Protein AF-A0A7W6DHN9-F1 (afdb_monomer)

Organism: NCBI:txid944425

Mean predicted aligned error: 6.06 Å

Secondary structure (DSSP, 8-state):
-EEEEETTTTEEEEEEES--SS-EEEE-SS-EEEE-EEEE-SSS-EEEEEEETT-HHHHHHHT-SS-EEEEETTEEEEEEP--HHHHHHHHHHH-

Solvent-accessible surface area (backbone atoms only — not comparable to full-atom values): 5352 Å² total; per-residue (Å²): 120,49,76,46,60,40,65,94,75,39,28,34,37,42,38,32,81,43,77,44,89,49,48,39,35,38,37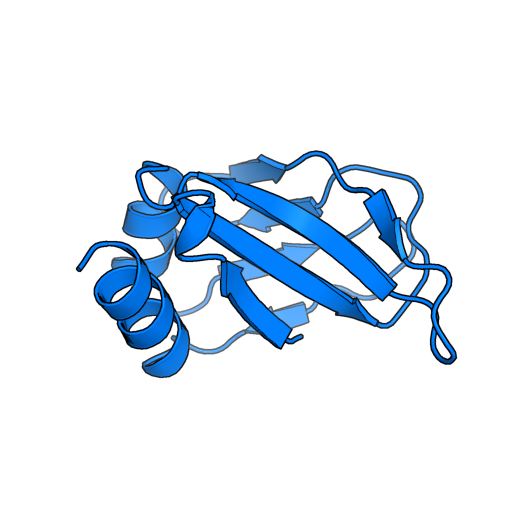,37,76,82,51,76,47,76,36,68,54,44,78,41,91,55,101,62,49,22,26,32,32,74,44,55,50,82,39,67,68,57,52,44,56,64,68,31,95,45,61,37,39,45,35,37,51,92,46,85,72,45,75,43,70,69,52,73,64,52,46,49,51,47,52,64,34,69,106

Nearest PDB structures (foldseek):
  4y5y-assembly1_C  TM=5.755E-01  e=9.732E-02  Homo sapiens
  4y5x-assembly1_C  TM=4.975E-01  e=1.807E-01  Homo sapiens
  4y5x-assembly2_I  TM=5.278E-01  e=2.679E-01  Homo sapiens
 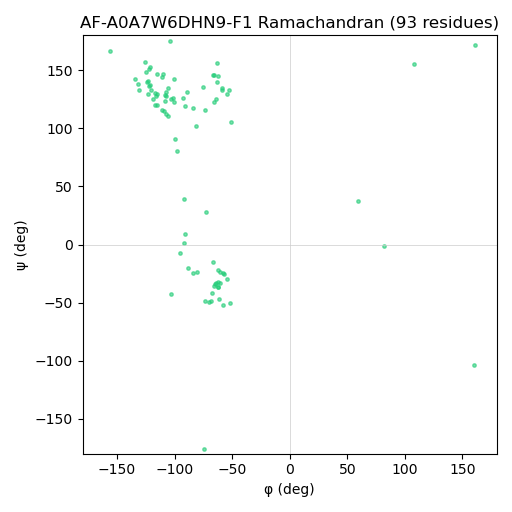 4y5x-assembly2_F  TM=5.015E-01  e=1.912E-01  Homo sapiens
  5ot1-assembly1_A  TM=4.533E-01  e=8.731E-01  Thermococcus kodakarensis

Structure (mmCIF, N/CA/C/O backbone):
data_AF-A0A7W6DHN9-F1
#
_entry.id   AF-A0A7W6DHN9-F1
#
loop_
_atom_site.group_PDB
_atom_site.id
_atom_site.type_symbol
_atom_site.label_atom_id
_atom_site.label_alt_id
_atom_site.label_comp_id
_atom_site.label_asym_id
_atom_site.label_entity_id
_atom_site.label_seq_id
_atom_site.pdbx_PDB_ins_code
_atom_site.Cartn_x
_atom_site.Cartn_y
_atom_site.Cartn_z
_atom_site.occupancy
_atom_site.B_iso_or_equiv
_atom_site.auth_seq_id
_atom_site.auth_comp_id
_atom_site.auth_asym_id
_atom_site.auth_atom_id
_atom_site.pdbx_PDB_model_num
ATOM 1 N N . MET A 1 1 ? -10.393 -5.103 1.244 1.00 79.19 1 MET A N 1
ATOM 2 C CA . MET A 1 1 ? -9.229 -4.498 0.563 1.00 79.19 1 MET A CA 1
ATOM 3 C C . MET A 1 1 ? -9.060 -5.228 -0.746 1.00 79.19 1 MET A C 1
ATOM 5 O O . MET A 1 1 ? -9.087 -6.453 -0.733 1.00 79.19 1 MET A O 1
ATOM 9 N N . ARG A 1 2 ? -8.948 -4.502 -1.849 1.00 85.50 2 ARG A N 1
ATOM 10 C CA . ARG A 1 2 ? -8.819 -5.053 -3.196 1.00 85.50 2 ARG A CA 1
ATOM 11 C C . ARG A 1 2 ? -7.558 -4.490 -3.826 1.00 85.50 2 ARG A C 1
ATOM 13 O O . ARG A 1 2 ? -7.287 -3.305 -3.671 1.00 85.50 2 ARG A O 1
ATOM 20 N N . ILE A 1 3 ? -6.821 -5.319 -4.551 1.00 85.62 3 ILE A N 1
ATOM 21 C CA . ILE A 1 3 ? -5.657 -4.877 -5.316 1.00 85.62 3 ILE A CA 1
ATOM 22 C C . ILE A 1 3 ? -5.884 -5.216 -6.779 1.00 85.62 3 ILE A C 1
ATOM 24 O O . ILE A 1 3 ? -6.432 -6.271 -7.093 1.00 85.62 3 ILE A O 1
ATOM 28 N N . ARG A 1 4 ? -5.536 -4.289 -7.668 1.00 86.19 4 ARG A N 1
ATOM 29 C CA . ARG A 1 4 ? -5.606 -4.483 -9.117 1.00 86.19 4 ARG A CA 1
ATOM 30 C C . ARG A 1 4 ? -4.331 -3.985 -9.775 1.00 86.19 4 ARG A C 1
ATOM 32 O O . ARG A 1 4 ? -3.804 -2.947 -9.385 1.00 86.19 4 ARG A O 1
ATOM 39 N N . CYS A 1 5 ? -3.891 -4.704 -10.797 1.00 88.06 5 CYS A N 1
ATOM 40 C CA . CYS A 1 5 ? -2.895 -4.220 -11.735 1.00 88.06 5 CYS A CA 1
ATOM 41 C C . CYS A 1 5 ? -3.587 -3.490 -12.893 1.00 88.06 5 CYS A C 1
ATOM 43 O O . CYS A 1 5 ? -4.520 -4.019 -13.499 1.00 88.06 5 CYS A O 1
ATOM 45 N N . ASP A 1 6 ? -3.104 -2.296 -13.205 1.00 88.00 6 ASP A N 1
ATOM 46 C CA . ASP A 1 6 ? -3.320 -1.600 -14.466 1.00 88.00 6 ASP A CA 1
ATOM 47 C C . ASP A 1 6 ? -2.071 -1.807 -15.334 1.00 88.00 6 ASP A C 1
ATOM 49 O O . ASP A 1 6 ? -1.093 -1.058 -15.235 1.00 88.00 6 ASP A O 1
ATOM 53 N N . LYS A 1 7 ? -2.092 -2.870 -16.152 1.00 81.62 7 LYS A N 1
ATOM 54 C CA . LYS A 1 7 ? -0.964 -3.243 -17.020 1.00 81.62 7 LYS A CA 1
ATOM 55 C C . LYS A 1 7 ? -0.649 -2.164 -18.054 1.00 81.62 7 LYS A C 1
ATOM 57 O O . LYS A 1 7 ? 0.519 -1.932 -18.336 1.00 81.62 7 LYS A O 1
ATOM 62 N N . ALA A 1 8 ? -1.667 -1.483 -18.586 1.00 80.69 8 ALA A N 1
ATOM 63 C CA . ALA A 1 8 ? -1.477 -0.450 -19.603 1.00 80.69 8 ALA A CA 1
ATOM 64 C C . ALA A 1 8 ? -0.684 0.749 -19.054 1.00 80.69 8 ALA A C 1
ATOM 66 O O . ALA A 1 8 ? 0.113 1.344 -19.776 1.00 80.69 8 ALA A O 1
ATOM 67 N N . GLY A 1 9 ? -0.876 1.076 -17.772 1.00 80.62 9 GLY A N 1
ATOM 68 C CA . GLY A 1 9 ? -0.145 2.139 -17.082 1.00 80.62 9 GLY A CA 1
ATOM 69 C C . GLY A 1 9 ? 1.080 1.686 -16.279 1.00 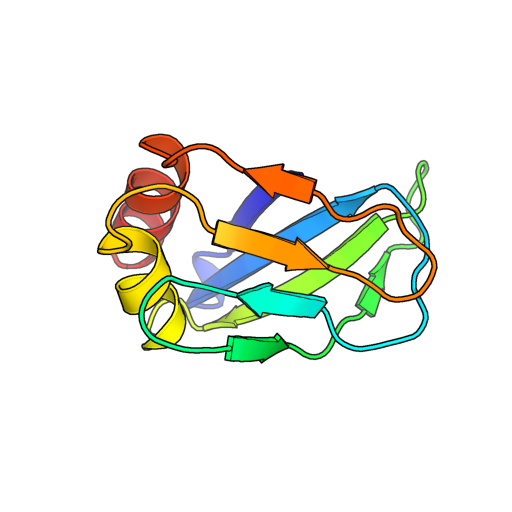80.62 9 GLY A C 1
ATOM 70 O O . GLY A 1 9 ? 1.775 2.544 -15.731 1.00 80.62 9 GLY A O 1
ATOM 71 N N . GLY A 1 10 ? 1.326 0.378 -16.136 1.00 87.19 10 GLY A N 1
ATOM 72 C CA . GLY A 1 10 ? 2.349 -0.159 -15.229 1.00 87.19 10 GLY A CA 1
ATOM 73 C C . GLY A 1 10 ? 2.110 0.245 -13.769 1.00 87.19 10 GLY A C 1
ATOM 74 O O . GLY A 1 10 ? 3.048 0.594 -13.043 1.00 87.19 10 GLY A O 1
ATOM 75 N N . ARG A 1 11 ? 0.844 0.285 -13.336 1.00 90.31 11 ARG A N 1
ATOM 76 C CA . ARG A 1 11 ? 0.461 0.759 -11.997 1.00 90.31 11 ARG A CA 1
ATOM 77 C C . ARG A 1 11 ? -0.303 -0.302 -11.231 1.00 90.31 11 ARG A C 1
ATOM 79 O O . ARG A 1 11 ? -1.041 -1.096 -11.796 1.00 90.31 11 ARG A O 1
ATOM 86 N N . ILE A 1 12 ? -0.173 -0.263 -9.915 1.00 89.69 12 ILE A N 1
ATOM 87 C CA . ILE A 1 12 ? -0.936 -1.097 -8.996 1.00 89.69 12 ILE A CA 1
ATOM 88 C C . ILE A 1 12 ? -1.828 -0.190 -8.160 1.00 89.69 12 ILE A C 1
ATOM 90 O O . ILE A 1 12 ? -1.379 0.809 -7.591 1.00 89.69 12 ILE A O 1
ATOM 94 N N . GLN A 1 13 ? -3.105 -0.543 -8.102 1.00 90.62 13 GLN A N 1
ATOM 95 C CA . GLN A 1 13 ? -4.125 0.157 -7.341 1.00 90.62 13 GLN A CA 1
ATOM 96 C C . GLN A 1 13 ? -4.523 -0.658 -6.119 1.00 90.62 13 GLN A C 1
ATOM 98 O O . GLN A 1 13 ? -4.910 -1.821 -6.232 1.00 90.62 13 GLN A O 1
ATOM 103 N N . PHE A 1 14 ? -4.487 -0.013 -4.960 1.00 89.62 14 PHE A N 1
ATOM 104 C CA . PHE A 1 14 ? -4.949 -0.535 -3.683 1.00 89.62 14 PHE A CA 1
ATOM 105 C C . PHE A 1 14 ? -6.250 0.182 -3.333 1.00 89.62 14 PHE A C 1
ATOM 107 O O . PHE A 1 14 ? -6.241 1.383 -3.077 1.00 89.62 14 PHE A O 1
ATOM 114 N N . ALA A 1 15 ? -7.364 -0.543 -3.327 1.00 89.88 15 ALA A N 1
ATOM 115 C CA . ALA A 1 15 ? -8.688 -0.019 -3.021 1.00 89.88 15 ALA A CA 1
ATOM 116 C C . ALA A 1 15 ? -9.173 -0.520 -1.655 1.00 89.88 15 ALA A C 1
ATOM 118 O O . ALA A 1 15 ? -9.185 -1.727 -1.365 1.00 89.88 15 ALA A O 1
ATOM 119 N N . ARG A 1 16 ? -9.605 0.416 -0.812 1.00 88.06 16 ARG A N 1
ATOM 120 C CA . ARG A 1 16 ? -10.178 0.145 0.505 1.00 88.06 16 ARG A CA 1
ATOM 121 C C . ARG A 1 16 ? -11.571 0.749 0.602 1.00 88.06 16 ARG A C 1
ATOM 123 O O . ARG A 1 16 ? -11.735 1.931 0.341 1.00 88.06 16 ARG A O 1
ATOM 130 N N . ASN A 1 17 ? -12.548 -0.041 1.034 1.00 88.56 17 ASN A N 1
ATOM 131 C CA . ASN A 1 17 ? -13.905 0.449 1.267 1.00 88.56 17 ASN A CA 1
ATOM 132 C C . ASN A 1 17 ? -13.906 1.508 2.378 1.00 88.56 17 ASN A C 1
ATOM 134 O O . ASN A 1 17 ? -13.228 1.340 3.396 1.00 88.56 17 ASN A O 1
ATOM 138 N N . GLY A 1 18 ? -14.699 2.556 2.185 1.00 86.69 18 GLY A N 1
ATOM 139 C CA . GLY A 1 18 ? -14.787 3.711 3.068 1.00 86.69 18 GLY A CA 1
ATOM 140 C C . GLY A 1 18 ? -14.151 4.962 2.465 1.00 86.69 18 GLY A C 1
ATOM 141 O O . GLY A 1 18 ? -13.265 4.893 1.610 1.00 86.69 18 GLY A O 1
ATOM 142 N N . VAL A 1 19 ? -14.617 6.119 2.933 1.00 85.00 19 VAL A N 1
ATOM 143 C CA . VAL A 1 19 ? -14.051 7.427 2.591 1.00 85.00 19 VAL A CA 1
ATOM 144 C C . VAL A 1 19 ? -13.024 7.797 3.649 1.00 85.00 19 VAL A C 1
ATOM 146 O O . VAL A 1 19 ? -13.340 7.811 4.836 1.00 85.00 19 VAL A O 1
ATOM 149 N N . ALA A 1 20 ? -11.812 8.118 3.217 1.00 87.50 20 ALA A N 1
ATOM 150 C CA . ALA A 1 20 ? -10.784 8.692 4.065 1.00 87.50 20 ALA A CA 1
ATOM 151 C C . ALA A 1 20 ? -10.180 9.921 3.386 1.00 87.50 20 ALA A C 1
ATOM 153 O O . ALA A 1 20 ? -9.811 9.889 2.213 1.00 87.50 20 ALA A O 1
ATOM 154 N N . THR A 1 21 ? -10.055 11.002 4.144 1.00 82.00 21 THR A N 1
ATOM 155 C CA . THR A 1 21 ? -9.398 12.241 3.730 1.00 82.00 21 THR A CA 1
ATOM 156 C C . THR A 1 21 ? -7.973 12.247 4.277 1.00 82.00 21 THR A C 1
ATOM 158 O O . THR A 1 21 ? -7.684 12.822 5.322 1.00 82.00 21 THR A O 1
ATOM 161 N N . GLY A 1 22 ? -7.068 11.540 3.594 1.00 88.75 22 GLY A N 1
ATOM 162 C CA . GLY A 1 22 ? -5.645 11.518 3.940 1.00 88.75 22 GLY A CA 1
ATOM 163 C C . GLY A 1 22 ? -4.879 10.332 3.347 1.00 88.75 22 GLY A C 1
ATOM 164 O O . GLY A 1 22 ? -5.487 9.435 2.754 1.00 88.75 22 GLY A O 1
ATOM 165 N N . PRO A 1 23 ? -3.540 10.325 3.476 1.00 91.88 23 PRO A N 1
ATOM 166 C CA . PRO A 1 23 ? -2.702 9.315 2.848 1.00 91.88 23 PRO A CA 1
ATOM 167 C C . PRO A 1 23 ? -2.957 7.924 3.436 1.00 91.88 23 PRO A C 1
ATOM 169 O O . PRO A 1 23 ? -3.202 7.766 4.633 1.00 91.88 23 PRO A O 1
ATOM 172 N N . MET A 1 24 ? -2.846 6.907 2.585 1.00 92.12 24 MET A N 1
ATOM 173 C C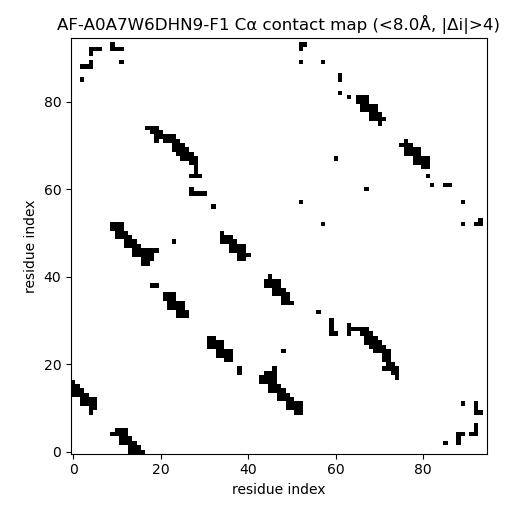A . MET A 1 24 ? -2.816 5.510 3.000 1.00 92.12 24 MET A CA 1
ATOM 174 C C . MET A 1 24 ? -1.455 5.227 3.623 1.00 92.12 24 MET A C 1
ATOM 176 O O . MET A 1 24 ? -0.431 5.318 2.946 1.00 92.12 24 MET A O 1
ATOM 180 N N . ILE A 1 25 ? -1.441 4.903 4.912 1.00 92.69 25 ILE A N 1
ATOM 181 C CA . ILE A 1 25 ? -0.222 4.547 5.631 1.00 92.69 25 ILE A CA 1
ATOM 182 C C . ILE A 1 25 ? -0.054 3.037 5.533 1.00 92.69 25 ILE A C 1
ATOM 184 O O . ILE A 1 25 ? -0.907 2.273 5.987 1.00 92.69 25 ILE A O 1
ATOM 188 N N . VAL A 1 26 ? 1.052 2.614 4.932 1.00 89.06 26 VAL A N 1
ATOM 189 C CA . VAL A 1 26 ? 1.421 1.210 4.786 1.00 89.06 26 VAL A CA 1
ATOM 190 C C . VAL A 1 26 ? 2.627 0.941 5.660 1.00 89.06 26 VAL A C 1
ATOM 192 O O . VAL A 1 26 ? 3.704 1.495 5.442 1.00 89.06 26 VAL A O 1
ATOM 195 N N . ARG A 1 27 ? 2.451 0.092 6.667 1.00 87.56 27 ARG A N 1
ATOM 196 C CA . ARG A 1 27 ? 3.506 -0.263 7.615 1.00 87.56 27 ARG A CA 1
ATOM 197 C C . ARG A 1 27 ? 3.939 -1.693 7.372 1.00 87.56 27 ARG A C 1
ATOM 199 O O . ARG A 1 27 ? 3.168 -2.626 7.582 1.00 87.56 27 ARG A O 1
ATOM 206 N N . THR A 1 28 ? 5.184 -1.846 6.955 1.00 84.56 28 THR A N 1
ATOM 207 C CA . THR A 1 28 ? 5.852 -3.138 6.796 1.00 84.56 28 THR A CA 1
ATOM 208 C C . THR A 1 28 ? 6.820 -3.366 7.956 1.00 84.56 28 THR A C 1
ATOM 210 O O . THR A 1 28 ? 7.043 -2.482 8.783 1.00 84.56 28 THR A O 1
ATOM 213 N N . SER A 1 29 ? 7.434 -4.549 8.014 1.00 81.00 29 SER A N 1
ATOM 214 C CA . SER A 1 29 ? 8.506 -4.835 8.980 1.00 81.00 29 SER A CA 1
ATOM 215 C C . SER A 1 29 ? 9.787 -4.027 8.725 1.00 81.00 29 SER A C 1
ATOM 217 O O . SER A 1 29 ? 10.646 -3.987 9.599 1.00 81.00 29 SER A O 1
ATOM 219 N N . PHE A 1 30 ? 9.929 -3.420 7.541 1.00 82.12 30 PHE A N 1
ATOM 220 C CA . PHE A 1 30 ? 11.129 -2.684 7.135 1.00 82.12 30 PHE A CA 1
ATOM 221 C C . PHE A 1 30 ? 10.945 -1.171 7.222 1.00 82.12 30 PHE A C 1
ATOM 223 O O . PHE A 1 30 ? 11.849 -0.467 7.661 1.00 82.12 30 PHE A O 1
ATOM 230 N N . ALA A 1 31 ? 9.788 -0.667 6.791 1.00 86.12 31 ALA A N 1
ATOM 231 C CA . ALA A 1 31 ? 9.522 0.763 6.718 1.00 86.12 31 ALA A CA 1
ATOM 232 C C . ALA A 1 31 ? 8.026 1.094 6.767 1.00 86.12 31 ALA A C 1
ATOM 234 O O . ALA A 1 31 ? 7.152 0.239 6.581 1.00 86.12 31 ALA A O 1
ATOM 235 N N . VAL A 1 32 ? 7.752 2.381 6.980 1.00 90.31 32 VAL A N 1
ATOM 236 C CA . VAL A 1 32 ? 6.427 2.988 6.864 1.00 90.31 32 VAL A CA 1
ATOM 237 C C . VAL A 1 32 ? 6.409 3.853 5.614 1.00 90.31 32 VAL A C 1
ATOM 239 O O . VAL A 1 32 ? 7.218 4.769 5.488 1.00 90.31 32 VAL A O 1
ATOM 242 N N . ALA A 1 33 ? 5.469 3.587 4.716 1.00 91.25 33 ALA A N 1
ATOM 243 C CA . ALA A 1 33 ? 5.226 4.399 3.538 1.00 91.25 33 ALA A CA 1
ATOM 244 C C . ALA A 1 33 ? 3.893 5.135 3.660 1.00 91.25 33 ALA A C 1
ATOM 246 O O . ALA A 1 33 ? 2.925 4.622 4.221 1.00 91.25 33 ALA A O 1
ATOM 247 N N . GLN A 1 34 ? 3.840 6.341 3.103 1.00 93.12 34 GLN A N 1
ATOM 248 C CA . GLN A 1 34 ? 2.615 7.119 2.975 1.00 93.12 34 GLN A CA 1
ATOM 249 C C . GLN A 1 34 ? 2.299 7.271 1.495 1.00 93.12 34 GLN A C 1
ATOM 251 O O . GLN A 1 34 ? 3.102 7.800 0.723 1.00 93.12 34 GLN A O 1
ATOM 256 N N . TRP A 1 35 ? 1.138 6.778 1.082 1.00 93.06 35 TRP A N 1
ATOM 257 C CA . TRP A 1 35 ? 0.695 6.852 -0.301 1.00 93.06 35 TRP A CA 1
ATOM 258 C C . TRP A 1 35 ? -0.430 7.872 -0.442 1.00 93.06 35 TRP A C 1
ATOM 260 O O . TRP A 1 35 ? -1.392 7.816 0.328 1.00 93.06 35 TRP A O 1
ATOM 270 N N . PRO A 1 36 ? -0.347 8.793 -1.417 1.00 93.12 36 PRO A N 1
ATOM 271 C CA . PRO A 1 36 ? -1.461 9.675 -1.716 1.00 93.12 36 PRO A CA 1
ATOM 272 C C . PRO A 1 36 ? -2.663 8.846 -2.169 1.00 93.12 36 PRO A C 1
ATOM 274 O O . PRO A 1 36 ? -2.519 7.809 -2.826 1.00 93.12 36 PRO A O 1
ATOM 277 N N . THR A 1 37 ? -3.847 9.309 -1.794 1.00 93.12 37 THR A N 1
ATOM 278 C CA . THR A 1 37 ? -5.107 8.617 -2.039 1.00 93.12 37 THR A CA 1
ATOM 279 C C . THR A 1 37 ? -6.050 9.487 -2.847 1.00 93.12 37 THR A C 1
ATOM 281 O O . THR A 1 37 ? -6.001 10.714 -2.795 1.00 93.12 37 THR A O 1
ATOM 284 N N . ALA A 1 38 ? -6.926 8.829 -3.590 1.00 91.00 38 ALA A N 1
ATOM 285 C CA . ALA A 1 38 ? -8.065 9.437 -4.246 1.00 91.00 38 ALA A CA 1
ATOM 286 C C . ALA A 1 38 ? -9.337 8.734 -3.771 1.00 91.00 38 ALA A C 1
ATOM 288 O O . ALA A 1 38 ? -9.357 7.511 -3.605 1.00 91.00 38 ALA A O 1
ATOM 289 N N . ALA A 1 39 ? -10.404 9.499 -3.561 1.00 86.12 39 ALA A N 1
ATOM 290 C CA . ALA A 1 39 ? -11.722 8.926 -3.342 1.00 86.12 39 ALA A CA 1
ATOM 291 C C . ALA A 1 39 ? -12.285 8.425 -4.680 1.00 86.12 39 ALA A C 1
ATOM 293 O O . ALA A 1 39 ? -12.204 9.112 -5.698 1.00 86.12 39 ALA A O 1
ATOM 294 N N . SER A 1 40 ? -12.867 7.232 -4.675 1.00 84.19 40 SER A N 1
ATOM 295 C CA . SER A 1 40 ? -13.647 6.694 -5.782 1.00 84.19 40 SER A CA 1
ATOM 296 C C . SER A 1 40 ? -15.128 6.854 -5.472 1.00 84.19 40 SER A C 1
ATOM 298 O O . SER A 1 40 ? -15.620 6.361 -4.456 1.00 84.19 40 SER A O 1
ATOM 300 N N . THR A 1 41 ? -15.838 7.549 -6.357 1.00 69.81 41 THR A N 1
ATOM 301 C CA . THR A 1 41 ? -17.269 7.861 -6.236 1.00 69.81 41 THR A CA 1
ATOM 302 C C . THR A 1 41 ? -18.149 6.805 -6.916 1.00 69.81 41 THR A C 1
ATOM 304 O O . THR A 1 41 ? -19.120 7.142 -7.589 1.00 69.81 41 THR A O 1
ATOM 307 N N . GLY A 1 42 ? -17.783 5.525 -6.799 1.00 71.25 42 GLY A N 1
ATOM 308 C CA . GLY A 1 42 ? -18.604 4.410 -7.277 1.00 71.25 42 GLY A CA 1
ATOM 309 C C . GLY A 1 42 ? -19.813 4.131 -6.373 1.00 71.25 42 GLY A C 1
ATOM 310 O O . GLY A 1 42 ? -20.035 4.817 -5.377 1.00 71.25 42 GLY A O 1
ATOM 311 N N . THR A 1 43 ? -20.576 3.078 -6.687 1.00 74.69 43 THR A N 1
ATOM 312 C CA . THR A 1 43 ? -21.762 2.646 -5.913 1.00 74.69 43 THR A CA 1
ATOM 313 C C . THR A 1 43 ? -21.456 2.409 -4.430 1.00 74.69 43 THR A C 1
ATOM 315 O O . THR A 1 43 ? -22.313 2.606 -3.573 1.00 74.69 43 THR A O 1
ATOM 318 N N . THR A 1 44 ? -20.220 2.015 -4.117 1.00 80.06 44 THR A N 1
ATOM 319 C CA . THR A 1 44 ? -19.672 1.991 -2.760 1.00 80.06 44 THR A CA 1
ATOM 320 C C . THR A 1 44 ? -18.489 2.950 -2.679 1.00 80.06 44 THR A C 1
ATOM 322 O O . THR A 1 44 ? -17.589 2.833 -3.516 1.00 80.06 44 THR A O 1
ATOM 325 N N . PRO A 1 45 ? -18.431 3.848 -1.680 1.00 85.06 45 PRO A N 1
ATOM 326 C CA . PRO A 1 45 ? -17.286 4.727 -1.518 1.00 85.06 45 PRO A CA 1
ATOM 327 C C . PRO A 1 45 ? -16.030 3.909 -1.214 1.00 85.06 45 PRO A C 1
ATOM 329 O O . PRO A 1 45 ? -15.996 3.128 -0.257 1.00 85.06 45 PRO A O 1
ATOM 332 N N . GLU A 1 46 ? -14.990 4.106 -2.016 1.00 90.00 46 GLU A N 1
ATOM 333 C CA . GLU A 1 46 ? -13.676 3.503 -1.809 1.00 90.00 46 GLU A CA 1
ATOM 334 C C . GLU A 1 46 ? -12.604 4.594 -1.763 1.00 90.00 46 GLU A C 1
ATOM 336 O O . GLU A 1 46 ? -12.686 5.611 -2.447 1.00 90.00 46 GLU A O 1
ATOM 341 N N . THR A 1 47 ? -11.555 4.360 -0.990 1.00 91.56 47 THR A N 1
ATOM 342 C CA . THR A 1 47 ? -10.318 5.134 -1.019 1.00 91.56 47 THR A CA 1
ATOM 343 C C . THR A 1 47 ? -9.261 4.324 -1.759 1.00 91.56 47 THR A C 1
ATOM 345 O O . THR A 1 47 ? -8.992 3.172 -1.403 1.00 91.56 47 THR A O 1
ATOM 348 N N . ILE A 1 48 ? -8.664 4.915 -2.793 1.00 92.25 48 ILE A N 1
ATOM 349 C CA . ILE A 1 48 ? -7.724 4.252 -3.699 1.00 92.25 48 ILE A CA 1
ATOM 350 C C . ILE A 1 48 ? -6.345 4.895 -3.580 1.00 92.25 48 ILE A C 1
ATOM 352 O O . ILE A 1 48 ? -6.209 6.103 -3.745 1.00 92.25 48 ILE A O 1
ATOM 356 N N . ALA A 1 49 ? -5.311 4.087 -3.358 1.00 93.06 49 ALA A N 1
ATOM 357 C CA . ALA A 1 49 ? -3.915 4.482 -3.533 1.00 93.06 49 ALA A CA 1
ATOM 358 C C . ALA A 1 49 ? -3.359 3.844 -4.813 1.00 93.06 49 ALA A C 1
ATOM 360 O O . ALA A 1 49 ? -3.564 2.655 -5.051 1.00 93.06 49 ALA A O 1
ATOM 361 N N . THR A 1 50 ? -2.651 4.620 -5.636 1.00 92.62 50 THR A N 1
ATOM 362 C CA . THR A 1 50 ? -2.056 4.133 -6.894 1.00 92.62 50 THR A CA 1
ATOM 363 C C . THR A 1 50 ? -0.545 4.289 -6.851 1.00 92.62 50 THR A C 1
ATOM 365 O O . THR A 1 50 ? -0.049 5.397 -6.650 1.00 92.62 50 THR A O 1
ATOM 368 N N . ARG A 1 51 ? 0.192 3.200 -7.078 1.00 93.31 51 ARG A N 1
ATOM 369 C CA . ARG A 1 51 ? 1.663 3.171 -7.093 1.00 93.31 51 ARG A CA 1
ATOM 370 C C . ARG A 1 51 ? 2.184 2.573 -8.395 1.00 93.31 51 ARG A C 1
ATOM 372 O O . ARG A 1 51 ? 1.456 1.869 -9.086 1.00 93.31 51 ARG A O 1
ATOM 379 N N . ALA A 1 52 ? 3.422 2.892 -8.758 1.00 91.25 52 ALA A N 1
ATOM 380 C CA . ALA A 1 52 ? 4.083 2.236 -9.885 1.00 91.25 52 ALA A CA 1
ATOM 381 C C . ALA A 1 52 ? 4.339 0.758 -9.545 1.00 91.25 52 ALA A C 1
ATOM 383 O O . ALA A 1 52 ? 4.640 0.448 -8.393 1.00 91.25 52 ALA A O 1
ATOM 384 N N . SER A 1 53 ? 4.259 -0.145 -10.523 1.00 87.38 53 SER A N 1
ATOM 385 C CA . SER A 1 53 ? 4.557 -1.578 -10.327 1.00 87.38 53 SER A CA 1
ATOM 386 C C . SER A 1 53 ? 6.005 -1.839 -9.872 1.00 87.38 53 SER A C 1
ATOM 388 O O . SER A 1 53 ? 6.290 -2.842 -9.217 1.00 87.38 53 SER A O 1
ATOM 390 N N . MET A 1 54 ? 6.908 -0.900 -10.170 1.00 85.31 54 MET A N 1
ATOM 391 C CA . MET A 1 54 ? 8.331 -0.894 -9.802 1.00 85.31 54 MET A CA 1
ATOM 392 C C . MET A 1 54 ? 8.621 -0.195 -8.458 1.00 85.31 54 MET A C 1
ATOM 394 O O . MET A 1 54 ? 9.773 0.076 -8.136 1.00 85.31 54 MET A O 1
ATOM 398 N N . ASP A 1 55 ? 7.604 0.171 -7.678 1.00 87.56 55 ASP A N 1
ATOM 399 C CA . ASP A 1 55 ? 7.817 0.833 -6.389 1.00 87.56 55 ASP A CA 1
ATOM 400 C C . ASP A 1 55 ? 8.504 -0.096 -5.377 1.00 87.56 55 ASP A C 1
ATOM 402 O O . ASP A 1 55 ? 7.962 -1.142 -5.028 1.00 87.56 55 ASP A O 1
ATOM 406 N N . ALA A 1 56 ? 9.653 0.330 -4.846 1.00 86.00 56 ALA A N 1
ATOM 407 C CA . ALA A 1 56 ? 10.441 -0.422 -3.866 1.00 86.00 56 ALA A CA 1
ATOM 408 C C . ALA A 1 56 ? 9.668 -0.763 -2.575 1.00 86.00 56 ALA A C 1
ATOM 410 O O . ALA A 1 56 ? 9.965 -1.747 -1.898 1.00 86.00 56 ALA A O 1
ATOM 411 N N . THR A 1 57 ? 8.639 0.017 -2.228 1.00 84.88 57 THR A N 1
ATOM 412 C CA . THR A 1 57 ? 7.740 -0.291 -1.104 1.00 84.88 57 THR A CA 1
ATOM 413 C C . THR A 1 57 ? 6.988 -1.605 -1.336 1.00 84.88 57 THR A C 1
ATOM 415 O O . THR A 1 57 ? 6.696 -2.324 -0.383 1.00 84.88 57 THR A O 1
ATOM 418 N N . LEU A 1 58 ? 6.678 -1.947 -2.591 1.00 83.31 58 LEU A N 1
ATOM 419 C CA . LEU A 1 58 ? 6.016 -3.207 -2.936 1.00 83.31 58 LEU A CA 1
ATOM 420 C C . LEU A 1 58 ? 6.914 -4.408 -2.632 1.00 83.31 58 LEU A C 1
ATOM 422 O O . LEU A 1 58 ? 6.420 -5.421 -2.142 1.00 83.31 58 LEU A O 1
ATOM 426 N N . ASP A 1 59 ? 8.227 -4.272 -2.825 1.00 81.56 59 ASP A N 1
ATOM 427 C CA . ASP A 1 59 ? 9.188 -5.311 -2.449 1.00 81.56 59 ASP A CA 1
ATOM 428 C C . ASP A 1 59 ? 9.253 -5.462 -0.925 1.00 81.56 59 ASP A C 1
ATOM 430 O O . ASP A 1 59 ? 9.219 -6.573 -0.402 1.00 81.56 59 ASP A O 1
ATOM 434 N N . GLN A 1 60 ? 9.245 -4.353 -0.179 1.00 83.62 60 GLN A N 1
ATOM 435 C CA . GLN A 1 60 ? 9.193 -4.395 1.289 1.00 83.62 60 GLN A CA 1
ATOM 436 C C . GLN A 1 60 ? 7.923 -5.080 1.818 1.00 83.62 60 GLN A C 1
ATOM 438 O O . GLN A 1 60 ? 7.965 -5.731 2.865 1.00 83.62 60 GLN A O 1
ATOM 443 N N . ILE A 1 61 ? 6.800 -4.948 1.105 1.00 79.06 61 ILE A N 1
ATOM 444 C CA . ILE A 1 61 ? 5.560 -5.673 1.404 1.00 79.06 61 ILE A CA 1
ATOM 445 C C . ILE A 1 61 ? 5.743 -7.168 1.115 1.00 79.06 61 ILE A C 1
ATOM 447 O O . ILE A 1 61 ? 5.432 -7.983 1.982 1.00 79.06 61 ILE A O 1
ATOM 451 N N . ALA A 1 62 ? 6.276 -7.525 -0.058 1.00 77.06 62 ALA A N 1
ATOM 452 C CA . ALA A 1 62 ? 6.480 -8.915 -0.475 1.00 77.06 62 ALA A CA 1
ATOM 453 C C . ALA A 1 62 ? 7.447 -9.685 0.447 1.00 77.06 62 ALA A C 1
ATOM 455 O O . ALA A 1 62 ? 7.209 -10.852 0.750 1.00 77.06 62 ALA A O 1
ATOM 456 N N . TYR A 1 63 ? 8.495 -9.025 0.949 1.00 75.19 63 TYR A N 1
ATOM 457 C CA . TYR A 1 63 ? 9.501 -9.622 1.838 1.00 75.19 63 TYR A CA 1
ATOM 458 C C . TYR A 1 63 ? 9.197 -9.475 3.339 1.00 75.19 63 TYR A C 1
ATOM 460 O O . TYR A 1 63 ? 10.014 -9.873 4.177 1.00 75.19 63 TYR A O 1
ATOM 468 N N . SER A 1 64 ? 8.069 -8.868 3.725 1.00 72.00 64 SER A N 1
ATOM 469 C CA . SER A 1 64 ? 7.730 -8.680 5.142 1.00 72.00 64 SER A CA 1
ATOM 470 C C . SER A 1 64 ? 7.652 -10.033 5.861 1.00 72.00 64 SER A C 1
ATOM 472 O O . SER A 1 64 ? 7.006 -10.966 5.393 1.00 72.00 64 SER A O 1
ATOM 474 N N . ARG A 1 65 ? 8.280 -10.144 7.043 1.00 63.84 65 ARG A N 1
ATOM 475 C CA . ARG A 1 65 ? 8.367 -11.391 7.839 1.00 63.84 65 ARG A CA 1
ATOM 476 C C . ARG A 1 65 ? 7.041 -11.783 8.518 1.00 63.84 65 ARG A C 1
ATOM 478 O O . ARG A 1 65 ? 7.049 -12.388 9.587 1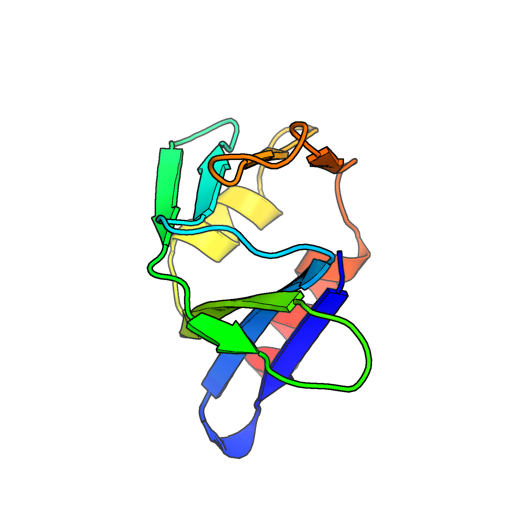.00 63.84 65 ARG A O 1
ATOM 485 N N . GLY A 1 66 ? 5.900 -11.396 7.953 1.00 69.69 66 GLY A N 1
ATOM 486 C CA . GLY A 1 66 ? 4.587 -11.680 8.517 1.00 69.69 66 GLY A CA 1
ATOM 487 C C . GLY A 1 66 ? 3.499 -10.755 7.984 1.00 69.69 66 GLY A C 1
ATOM 488 O O . GLY A 1 66 ? 2.977 -10.962 6.899 1.00 69.69 66 GLY A O 1
ATOM 489 N N . ARG A 1 67 ? 3.086 -9.776 8.792 1.00 70.62 67 ARG A N 1
ATOM 490 C CA . ARG A 1 67 ? 1.914 -8.926 8.534 1.00 70.62 67 ARG A CA 1
ATOM 491 C C . ARG A 1 67 ? 2.347 -7.502 8.214 1.00 70.62 67 ARG A C 1
ATOM 493 O O . ARG A 1 67 ? 3.267 -6.990 8.849 1.00 70.62 67 ARG A O 1
ATOM 500 N N . PHE A 1 68 ? 1.626 -6.853 7.309 1.00 78.62 68 PHE A N 1
ATOM 501 C CA . PHE A 1 68 ? 1.692 -5.407 7.124 1.00 78.62 68 PHE A CA 1
ATOM 502 C C . PHE A 1 68 ? 0.334 -4.793 7.483 1.00 78.62 68 PHE A C 1
ATOM 504 O O . PHE A 1 68 ? -0.712 -5.434 7.319 1.00 78.62 68 PHE A O 1
ATOM 511 N N . SER A 1 69 ? 0.341 -3.575 8.027 1.00 83.06 69 SER A N 1
ATOM 512 C CA . SER A 1 69 ? -0.895 -2.834 8.295 1.00 83.06 69 SER A CA 1
ATOM 513 C C . SER A 1 69 ? -1.136 -1.802 7.207 1.00 83.06 69 SER A C 1
ATOM 515 O O . SER A 1 69 ? -0.206 -1.175 6.692 1.00 83.06 69 SER A O 1
ATOM 517 N N . VAL A 1 70 ? -2.411 -1.647 6.860 1.00 86.06 70 VAL A N 1
ATOM 518 C CA . VAL A 1 70 ? -2.887 -0.550 6.027 1.00 86.06 70 VAL A CA 1
ATOM 519 C C . VAL A 1 70 ? -3.852 0.282 6.845 1.00 86.06 70 VAL A C 1
ATOM 521 O O . VAL A 1 70 ? -4.886 -0.196 7.326 1.00 86.06 70 VAL A O 1
ATOM 524 N N . GLU A 1 71 ? -3.497 1.547 6.995 1.00 88.19 71 GLU A N 1
ATOM 525 C CA . GLU A 1 71 ? -4.196 2.504 7.832 1.00 88.19 71 GLU A CA 1
ATOM 526 C C . GLU A 1 71 ? -4.637 3.675 6.955 1.00 88.19 71 GLU A C 1
ATOM 528 O O . GLU A 1 71 ? -3.905 4.146 6.084 1.00 88.19 71 GLU A O 1
ATOM 533 N N . LEU A 1 72 ? -5.870 4.122 7.162 1.00 88.56 72 LEU A N 1
ATOM 534 C CA . LEU A 1 72 ? -6.398 5.328 6.542 1.00 88.56 72 LEU A CA 1
ATOM 535 C C . LEU A 1 72 ? -7.051 6.165 7.636 1.00 88.56 72 LEU A C 1
ATOM 537 O O . LEU A 1 72 ? -7.759 5.588 8.467 1.00 88.56 72 LEU A O 1
ATOM 541 N N . PRO A 1 73 ? -6.853 7.493 7.642 1.00 85.25 73 PRO A N 1
ATOM 542 C CA . PRO A 1 73 ? -7.516 8.366 8.601 1.00 85.25 73 PRO A CA 1
ATOM 543 C C . PRO A 1 73 ? -9.036 8.171 8.568 1.00 85.25 73 PRO A C 1
ATOM 545 O O . PRO A 1 73 ? -9.642 8.170 7.500 1.00 85.25 73 PRO A O 1
ATOM 548 N N . GLY A 1 74 ? -9.648 7.973 9.738 1.00 80.69 74 GLY A N 1
ATOM 549 C CA . GLY A 1 74 ? -11.095 7.763 9.863 1.00 80.69 74 GLY A CA 1
ATOM 550 C C . GLY A 1 74 ? -11.589 6.337 9.584 1.00 80.69 74 GLY A C 1
ATOM 551 O O . GLY A 1 74 ? -12.779 6.079 9.735 1.00 80.69 74 GLY A O 1
ATOM 552 N N . LEU A 1 75 ? -10.708 5.391 9.235 1.00 81.62 75 LEU A N 1
ATOM 553 C CA . LEU A 1 75 ? -11.060 3.983 9.027 1.00 81.62 75 LEU A CA 1
ATOM 554 C C . LEU A 1 75 ? -10.275 3.079 9.985 1.00 81.62 75 LEU A C 1
ATOM 556 O O . LEU A 1 75 ? -9.053 3.192 10.085 1.00 81.62 75 LEU A O 1
ATOM 560 N N . ALA A 1 76 ? -10.961 2.134 10.638 1.00 79.88 76 ALA A N 1
ATOM 561 C CA . ALA A 1 76 ? -10.339 1.183 11.566 1.00 79.88 76 ALA A CA 1
ATOM 562 C C . ALA A 1 76 ? -9.151 0.467 10.899 1.00 79.88 76 ALA A C 1
ATOM 564 O O . ALA A 1 76 ? -9.313 0.030 9.762 1.00 79.88 76 ALA A O 1
ATOM 565 N N . PRO A 1 77 ? -7.970 0.350 11.529 1.00 76.38 77 PRO A N 1
ATOM 566 C CA . PRO A 1 77 ? -6.772 -0.213 10.903 1.00 76.38 77 PRO A CA 1
ATOM 567 C C . PRO A 1 77 ? -7.008 -1.652 10.423 1.00 76.38 77 PRO A C 1
ATOM 569 O O . PRO A 1 77 ? -7.600 -2.463 11.132 1.00 76.38 77 PRO A O 1
ATOM 572 N N . LEU A 1 78 ? -6.567 -1.968 9.200 1.00 76.69 78 LEU A N 1
ATOM 573 C CA . LEU A 1 78 ? -6.704 -3.307 8.627 1.00 76.69 78 LEU A CA 1
ATOM 574 C C . LEU A 1 78 ? -5.340 -3.986 8.634 1.00 76.69 78 LEU A C 1
ATOM 576 O O . LEU A 1 78 ? -4.443 -3.623 7.873 1.00 76.69 78 LEU A O 1
ATOM 580 N N . THR A 1 79 ? -5.214 -4.999 9.482 1.00 70.38 79 THR A N 1
ATOM 581 C CA . THR A 1 79 ? -4.064 -5.899 9.479 1.00 70.38 79 THR A CA 1
ATOM 582 C C . THR A 1 79 ? -4.303 -6.985 8.443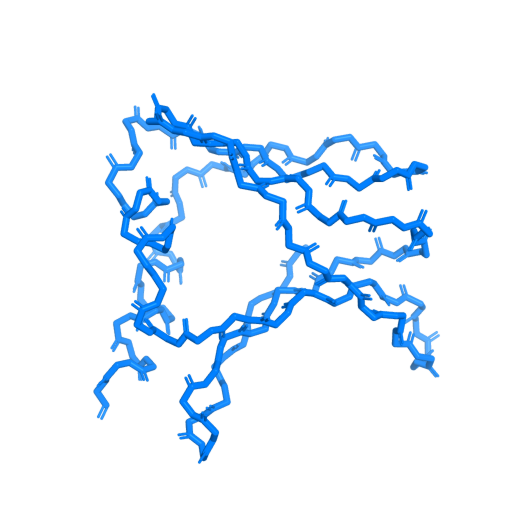 1.00 70.38 79 THR A C 1
ATOM 584 O O . THR A 1 79 ? -5.251 -7.762 8.569 1.00 70.38 79 THR A O 1
ATOM 587 N N . VAL A 1 80 ? -3.451 -7.046 7.423 1.00 66.25 80 VAL A N 1
ATOM 588 C CA . VAL A 1 80 ? -3.567 -8.039 6.352 1.00 66.25 80 VAL A CA 1
ATOM 589 C C . VAL A 1 80 ? -2.542 -9.160 6.612 1.00 66.25 80 VAL A C 1
ATOM 591 O O . VAL A 1 80 ? -1.366 -8.857 6.833 1.00 66.25 80 VAL A O 1
ATOM 594 N N . PRO A 1 81 ? -2.948 -10.448 6.668 1.00 61.69 81 PRO A N 1
ATOM 595 C CA . PRO A 1 81 ? -2.007 -11.570 6.765 1.00 61.69 81 PRO A CA 1
ATOM 596 C C . PRO A 1 81 ? -1.107 -11.661 5.516 1.00 61.69 81 PRO A C 1
ATOM 598 O O . PRO A 1 81 ? -1.514 -11.151 4.470 1.00 61.69 81 PRO A O 1
ATOM 601 N N . PRO A 1 82 ? 0.091 -12.284 5.611 1.00 57.38 82 PRO A N 1
ATOM 602 C CA . PRO A 1 82 ?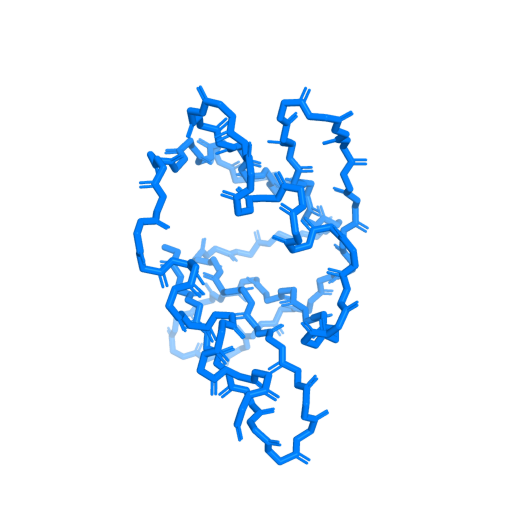 1.075 -12.361 4.524 1.00 57.38 82 PRO A CA 1
ATOM 603 C C . PRO A 1 82 ? 0.408 -12.875 3.250 1.00 57.38 82 PRO A C 1
ATOM 605 O O . PRO A 1 82 ? 0.015 -14.034 3.139 1.00 57.38 82 PRO A O 1
ATOM 608 N N . TRP A 1 83 ? 0.191 -11.960 2.317 1.00 64.44 83 TRP A N 1
ATOM 609 C CA . TRP A 1 83 ? -0.610 -12.172 1.123 1.00 64.44 83 TRP A CA 1
ATOM 610 C C . TRP A 1 83 ? 0.254 -12.898 0.077 1.00 64.44 83 TRP A C 1
ATOM 612 O O . TRP A 1 83 ? 1.025 -12.266 -0.645 1.00 64.44 83 TRP A O 1
ATOM 622 N N . ALA A 1 84 ? 0.057 -14.209 -0.078 1.00 55.28 84 ALA A N 1
ATOM 623 C CA . ALA A 1 84 ? 0.470 -14.919 -1.295 1.00 55.28 84 ALA A CA 1
ATOM 624 C C . ALA A 1 84 ? -0.173 -14.296 -2.562 1.00 55.28 84 ALA A C 1
ATOM 626 O O . ALA A 1 84 ? 0.398 -14.344 -3.646 1.00 55.28 84 ALA A O 1
ATOM 627 N N . GLU A 1 85 ? -1.321 -13.628 -2.404 1.00 65.38 85 GLU A N 1
ATOM 628 C CA . GLU A 1 85 ? -2.042 -12.922 -3.469 1.00 65.38 85 GLU A CA 1
ATOM 629 C C . GLU A 1 85 ? -1.467 -11.517 -3.804 1.00 65.38 85 GLU A C 1
ATOM 631 O O . GLU A 1 85 ? -1.641 -11.080 -4.936 1.00 65.38 85 GLU A O 1
ATOM 636 N N . VAL A 1 86 ? -0.731 -10.798 -2.915 1.00 67.94 86 VAL A N 1
ATOM 637 C CA . VAL A 1 86 ? -0.089 -9.498 -3.324 1.00 67.94 86 VAL A CA 1
ATOM 638 C C . VAL A 1 86 ? 1.082 -9.807 -4.193 1.00 67.94 86 VAL A C 1
ATOM 640 O O . VAL A 1 86 ? 1.232 -9.164 -5.222 1.00 67.94 86 VAL A O 1
ATOM 643 N N . GLY A 1 87 ? 1.920 -10.737 -3.721 1.00 69.19 87 GLY A N 1
ATOM 644 C CA . GLY A 1 87 ? 3.131 -11.131 -4.420 1.00 69.19 87 GLY A CA 1
ATOM 645 C C . GLY A 1 87 ? 2.786 -11.491 -5.855 1.00 69.19 87 GLY A C 1
ATOM 646 O O . GLY A 1 87 ? 3.311 -10.866 -6.767 1.00 69.19 87 GLY A O 1
ATOM 647 N N . ARG A 1 88 ? 1.773 -12.352 -6.041 1.00 73.75 88 ARG A N 1
ATOM 648 C CA . ARG A 1 88 ? 1.261 -12.708 -7.370 1.00 73.75 88 ARG A CA 1
ATOM 649 C C . ARG A 1 88 ? 0.780 -11.513 -8.181 1.00 73.75 88 ARG A C 1
ATOM 651 O O . ARG A 1 88 ? 1.240 -11.339 -9.297 1.00 73.75 88 ARG A O 1
ATOM 658 N N . VAL A 1 89 ? -0.093 -10.656 -7.642 1.00 74.56 89 VAL A N 1
ATOM 659 C CA . VAL A 1 89 ? -0.601 -9.499 -8.407 1.00 74.56 89 VAL A CA 1
ATOM 660 C C . VAL A 1 89 ? 0.513 -8.506 -8.754 1.00 74.56 89 VAL A C 1
ATOM 662 O O . VAL A 1 89 ? 0.454 -7.880 -9.808 1.00 74.56 89 VAL A O 1
ATOM 665 N N . ILE A 1 90 ? 1.521 -8.342 -7.894 1.00 74.56 90 ILE A N 1
ATOM 666 C CA . ILE A 1 90 ? 2.680 -7.479 -8.151 1.00 74.56 90 ILE A CA 1
ATOM 667 C C . ILE A 1 90 ? 3.568 -8.089 -9.238 1.00 74.56 90 ILE A C 1
ATOM 669 O O . ILE A 1 90 ? 3.912 -7.389 -10.188 1.00 74.56 90 ILE A O 1
ATOM 673 N N . GLU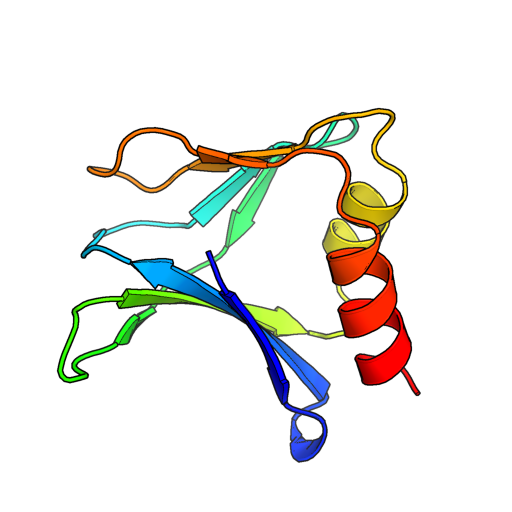 A 1 91 ? 3.912 -9.371 -9.123 1.00 75.12 91 GLU A N 1
ATOM 674 C CA . GLU A 1 91 ? 4.719 -10.102 -10.107 1.00 75.12 91 GLU A CA 1
ATOM 675 C C . GLU A 1 91 ? 4.025 -10.146 -11.475 1.00 75.12 91 GLU A C 1
ATOM 677 O O . GLU A 1 91 ? 4.627 -9.751 -12.473 1.00 75.12 91 GLU A O 1
ATOM 682 N N . ASP A 1 92 ? 2.732 -10.475 -11.514 1.00 75.56 92 ASP A N 1
ATOM 683 C CA . ASP A 1 92 ? 1.907 -10.462 -12.729 1.00 75.56 92 ASP A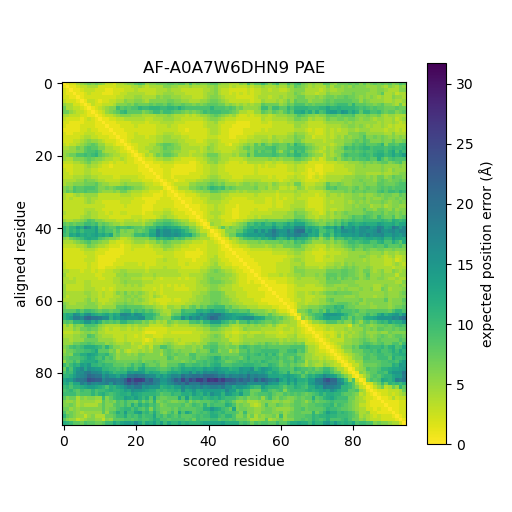 CA 1
ATOM 684 C C . ASP A 1 92 ? 1.778 -9.066 -13.350 1.00 75.56 92 ASP A C 1
ATOM 686 O O . ASP A 1 92 ? 1.441 -8.950 -14.525 1.00 75.56 92 ASP A O 1
ATOM 690 N N . CYS A 1 93 ? 1.986 -7.997 -12.577 1.00 80.69 93 CYS A N 1
ATOM 691 C CA . CYS A 1 93 ? 1.948 -6.622 -13.076 1.00 80.69 93 CYS A CA 1
ATOM 692 C C . CYS A 1 93 ? 3.301 -6.130 -13.598 1.00 80.69 93 CYS A C 1
ATOM 694 O O . CYS A 1 93 ? 3.359 -5.136 -14.323 1.00 80.69 93 CYS A O 1
ATOM 696 N N . ARG A 1 94 ? 4.393 -6.781 -13.187 1.00 78.81 94 ARG A N 1
ATOM 697 C CA . ARG A 1 94 ? 5.752 -6.494 -13.661 1.00 78.81 94 ARG A CA 1
ATOM 698 C C . ARG A 1 94 ? 6.067 -7.217 -14.973 1.00 78.81 94 ARG A C 1
ATOM 700 O O . ARG A 1 94 ? 6.928 -6.736 -15.703 1.00 78.81 94 ARG A O 1
ATOM 707 N N . ASN A 1 95 ? 5.373 -8.326 -15.242 1.00 72.25 95 ASN A N 1
ATOM 708 C CA . ASN A 1 95 ? 5.484 -9.152 -16.449 1.00 72.25 95 ASN A CA 1
ATOM 709 C C . ASN A 1 95 ? 4.345 -8.886 -17.451 1.00 72.25 95 ASN A C 1
ATOM 711 O O . ASN A 1 95 ? 4.637 -8.885 -18.663 1.00 72.25 95 ASN A O 1
#

Foldseek 3Di:
DDWAAPLVQQKIKDKDFDDFDAWWWKFAPVDIDTFDWDWDPPPTIIIMGMDHLPDVVLVSLQPGPWWMWIDGPPDDIDIDTNDPPSVVNSVVSVD

Radius of gyration: 12.59 Å; Cα contacts (8 Å, |Δi|>4): 192; chains: 1; bounding box: 33×27×31 Å

pLDDT: mean 82.13, std 8.82, range [55.28, 93.31]

Sequence (95 aa):
MRIRCDKAGGRIQFARNGVATGPMIVRTSFAVAQWPTAASTGTTPETIATRASMDATLDQIAYSRGRFSVELPGLAPLTVPPWAEVGRVIEDCRN